Protein AF-A0A131XFZ0-F1 (afdb_monomer)

Nearest PDB structures (foldseek):
  8x2k-assembly1_A  TM=8.127E-01  e=1.216E-01  Homo sapiens
  7f54-assembly1_R  TM=8.152E-01  e=1.719E-01  Homo sapiens
  8u8f-assembly1_R  TM=7.853E-01  e=1.158E-01  Homo sapiens
  7t9n-assembly1_R  TM=7.638E-01  e=1.558E-01  Homo sapiens
  8i2g-assembly1_R  TM=7.386E-01  e=4.188E-01  Homo sapiens

Mean predicted aligned error: 8.93 Å

Structure (mmCIF, N/CA/C/O backbone):
data_AF-A0A131XFZ0-F1
#
_entry.id   AF-A0A131XFZ0-F1
#
loop_
_atom_site.group_PDB
_atom_site.id
_atom_site.type_symbol
_atom_site.label_atom_id
_atom_site.label_alt_id
_atom_site.label_comp_id
_atom_site.label_asym_id
_atom_site.label_entity_id
_atom_site.label_seq_id
_atom_site.pdbx_PDB_ins_code
_atom_site.Cartn_x
_atom_site.Cartn_y
_atom_site.Cartn_z
_atom_site.occupancy
_atom_site.B_iso_or_equiv
_atom_site.auth_seq_id
_atom_site.auth_comp_id
_atom_site.auth_asym_id
_atom_site.auth_atom_id
_atom_site.pdbx_PDB_model_num
ATOM 1 N N . MET A 1 1 ? 14.909 -17.566 -7.340 1.00 63.75 1 MET A N 1
ATOM 2 C CA . MET A 1 1 ? 14.363 -16.988 -6.086 1.00 63.75 1 MET A CA 1
ATOM 3 C C . MET A 1 1 ? 13.014 -16.290 -6.281 1.00 63.75 1 MET A C 1
ATOM 5 O O . MET A 1 1 ? 12.181 -16.410 -5.396 1.00 63.75 1 MET A O 1
ATOM 9 N N . THR A 1 2 ? 12.746 -15.655 -7.428 1.00 77.88 2 THR A N 1
ATOM 10 C CA . THR A 1 2 ? 11.484 -14.941 -7.737 1.00 77.88 2 THR A CA 1
ATOM 11 C C . THR A 1 2 ? 10.214 -15.802 -7.667 1.00 77.88 2 THR A C 1
ATOM 13 O O . THR A 1 2 ? 9.214 -15.366 -7.111 1.00 77.88 2 THR A O 1
ATOM 16 N N . ILE A 1 3 ? 10.245 -17.056 -8.139 1.00 82.19 3 ILE A N 1
ATOM 17 C CA . ILE A 1 3 ? 9.065 -17.951 -8.108 1.00 82.19 3 ILE A CA 1
ATOM 18 C C . ILE A 1 3 ? 8.566 -18.186 -6.673 1.00 82.19 3 ILE A C 1
ATOM 20 O O . ILE A 1 3 ? 7.366 -18.140 -6.418 1.00 82.19 3 ILE A O 1
ATOM 24 N N . PHE A 1 4 ? 9.480 -18.408 -5.726 1.00 88.19 4 PHE A N 1
ATOM 25 C CA . PHE A 1 4 ? 9.121 -18.616 -4.323 1.00 88.19 4 PHE A CA 1
ATOM 26 C C . PHE A 1 4 ? 8.486 -17.359 -3.714 1.00 88.19 4 PHE A C 1
ATOM 28 O O . PHE A 1 4 ? 7.450 -17.464 -3.059 1.00 88.19 4 PHE A O 1
ATOM 35 N N . SER A 1 5 ? 9.046 -16.176 -3.998 1.00 87.75 5 SER A N 1
ATOM 36 C CA . SER A 1 5 ? 8.464 -14.892 -3.586 1.00 87.75 5 SER A CA 1
ATOM 37 C C . SER A 1 5 ? 7.037 -14.726 -4.111 1.00 87.75 5 SER A C 1
ATOM 39 O O . SER A 1 5 ? 6.131 -14.449 -3.328 1.00 87.75 5 SER A O 1
ATOM 41 N N . ILE A 1 6 ? 6.799 -14.985 -5.402 1.00 88.75 6 ILE A N 1
ATOM 42 C CA . ILE A 1 6 ? 5.462 -14.876 -6.009 1.00 88.75 6 ILE A CA 1
ATOM 43 C C . ILE A 1 6 ? 4.462 -15.800 -5.315 1.00 88.75 6 ILE A C 1
ATOM 45 O O . ILE A 1 6 ? 3.351 -15.371 -4.998 1.00 88.75 6 ILE A O 1
ATOM 49 N N . VAL A 1 7 ? 4.838 -17.058 -5.060 1.00 92.69 7 VAL A N 1
ATOM 50 C CA . VAL A 1 7 ? 3.956 -18.028 -4.392 1.00 92.69 7 VAL A CA 1
ATOM 51 C C . VAL A 1 7 ? 3.589 -17.548 -2.987 1.00 92.69 7 VAL A C 1
ATOM 53 O O . VAL A 1 7 ? 2.411 -17.566 -2.628 1.00 92.69 7 VAL A O 1
ATOM 56 N N . LEU A 1 8 ? 4.565 -17.066 -2.213 1.00 92.19 8 LEU A N 1
ATOM 57 C CA . LEU A 1 8 ? 4.327 -16.555 -0.862 1.00 92.19 8 LEU A CA 1
ATOM 58 C C . LEU A 1 8 ? 3.438 -15.307 -0.850 1.00 92.19 8 LEU A C 1
ATOM 60 O O . LEU A 1 8 ? 2.475 -15.255 -0.084 1.00 92.19 8 LEU A O 1
ATOM 64 N N . HIS A 1 9 ? 3.722 -14.323 -1.705 1.00 92.25 9 HIS A N 1
ATOM 65 C CA . HIS A 1 9 ? 2.912 -13.105 -1.801 1.00 92.25 9 HIS A CA 1
ATOM 66 C C . HIS A 1 9 ? 1.492 -13.412 -2.292 1.00 92.25 9 HIS A C 1
ATOM 68 O O . HIS A 1 9 ? 0.525 -12.849 -1.786 1.00 92.25 9 HIS A O 1
ATOM 74 N N . SER A 1 10 ? 1.334 -14.374 -3.202 1.00 93.31 10 SER A N 1
ATOM 75 C CA . SER A 1 10 ? 0.012 -14.820 -3.655 1.00 93.31 10 SER A CA 1
ATOM 76 C C . SER A 1 10 ? -0.779 -15.480 -2.525 1.00 93.31 10 SER A C 1
ATOM 78 O O . SER A 1 10 ? -1.949 -15.157 -2.322 1.00 93.31 10 SER A O 1
ATOM 80 N N . LEU A 1 11 ? -0.143 -16.366 -1.750 1.00 94.69 11 LEU A N 1
ATOM 81 C CA . LEU A 1 11 ? -0.769 -17.000 -0.588 1.00 94.69 11 LEU A CA 1
ATOM 82 C C . LEU A 1 11 ? -1.193 -15.960 0.459 1.00 94.69 11 LEU A C 1
ATOM 84 O O . LEU A 1 11 ? -2.309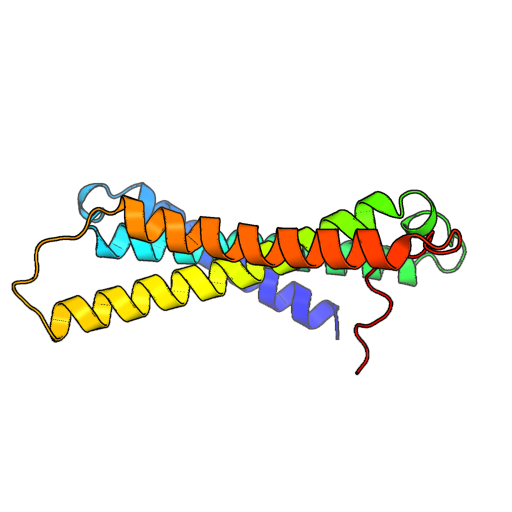 -16.032 0.973 1.00 94.69 11 LEU A O 1
ATOM 88 N N . SER A 1 12 ? -0.334 -14.973 0.727 1.00 95.69 12 SER A N 1
ATOM 89 C CA . SER A 1 12 ? -0.632 -13.841 1.613 1.00 95.69 12 SER A CA 1
ATOM 90 C C . SER A 1 12 ? -1.903 -13.107 1.172 1.00 95.69 12 SER A C 1
ATOM 92 O O . SER A 1 12 ? -2.849 -12.979 1.953 1.00 95.69 12 SER A O 1
ATOM 94 N N . VAL A 1 13 ? -1.990 -12.719 -0.105 1.00 94.50 13 VAL A N 1
ATOM 95 C CA . VAL A 1 13 ? -3.163 -12.024 -0.661 1.00 94.50 13 VAL A CA 1
ATOM 96 C C . VAL A 1 13 ? -4.433 -12.868 -0.53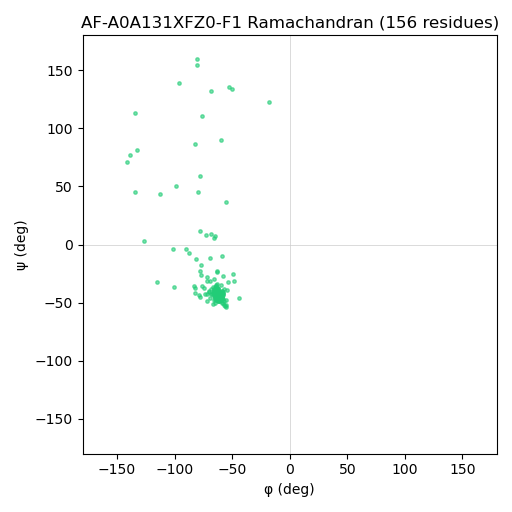4 1.00 94.50 13 VAL A C 1
ATOM 98 O O . VAL A 1 13 ? -5.466 -12.354 -0.101 1.00 94.50 13 VAL A O 1
ATOM 101 N N . VAL A 1 14 ? -4.366 -14.165 -0.853 1.00 95.31 14 VAL A N 1
ATOM 102 C CA . VAL A 1 14 ? -5.521 -15.078 -0.775 1.00 95.31 14 VAL A CA 1
ATOM 103 C C . VAL A 1 14 ? -6.086 -15.166 0.644 1.00 95.31 14 VAL A C 1
ATOM 105 O O . VAL A 1 14 ? -7.301 -15.263 0.805 1.00 95.31 14 VAL A O 1
ATOM 108 N N . VAL A 1 15 ? -5.239 -15.097 1.671 1.00 94.62 15 VAL A N 1
ATOM 109 C CA . VAL A 1 15 ? -5.671 -15.127 3.078 1.00 94.62 15 VAL A CA 1
ATOM 110 C C . VAL A 1 15 ? -6.139 -13.748 3.561 1.00 94.62 15 VAL A C 1
ATOM 112 O O . VAL A 1 15 ? -7.113 -13.648 4.311 1.00 94.62 15 VAL A O 1
ATOM 115 N N . LEU A 1 16 ? -5.491 -12.667 3.122 1.00 93.56 16 LEU A N 1
ATOM 116 C CA . LEU A 1 16 ? -5.792 -11.304 3.576 1.00 93.56 16 LEU A CA 1
ATOM 117 C C . LEU A 1 16 ? -7.093 -10.741 2.994 1.00 93.56 16 LEU A C 1
ATOM 119 O O . LEU A 1 16 ? -7.828 -10.048 3.699 1.00 93.56 16 LEU A O 1
ATOM 123 N N . VAL A 1 17 ? -7.409 -11.039 1.732 1.00 93.62 17 VAL A N 1
ATOM 124 C CA . VAL A 1 17 ? -8.640 -10.564 1.077 1.00 93.62 17 VAL A CA 1
ATOM 125 C C . VAL A 1 17 ? -9.909 -10.954 1.856 1.00 93.62 17 VAL A C 1
ATOM 127 O O . VAL A 1 17 ? -10.674 -10.050 2.205 1.00 93.62 17 VAL A O 1
ATOM 130 N N . PRO A 1 18 ? -10.158 -12.235 2.199 1.00 93.31 18 PRO A N 1
ATOM 131 C CA . PRO A 1 18 ? -11.340 -12.603 2.973 1.00 93.31 18 PRO A CA 1
ATOM 132 C C . PRO A 1 18 ? -11.334 -11.984 4.376 1.00 93.31 18 PRO A C 1
ATOM 134 O O . PRO A 1 18 ? -12.392 -11.573 4.848 1.00 93.31 18 PRO A O 1
ATOM 137 N N . ALA A 1 19 ? -10.171 -11.825 5.019 1.00 92.38 19 ALA A N 1
ATOM 138 C CA . ALA A 1 19 ? -10.079 -11.147 6.315 1.00 92.38 19 ALA A CA 1
ATOM 139 C C . ALA A 1 19 ? -10.556 -9.682 6.231 1.00 92.38 19 ALA A C 1
ATOM 141 O O . ALA A 1 19 ? -11.380 -9.243 7.038 1.00 92.38 19 ALA A O 1
ATOM 142 N N . ILE A 1 20 ? -10.116 -8.940 5.207 1.00 91.62 20 ILE A N 1
ATOM 143 C CA . ILE A 1 20 ? -10.551 -7.555 4.961 1.00 91.62 20 ILE A CA 1
ATOM 144 C C . ILE A 1 20 ? -12.056 -7.494 4.672 1.00 91.62 20 ILE A C 1
ATOM 146 O O . ILE A 1 20 ? -12.739 -6.591 5.168 1.00 91.62 20 ILE A O 1
ATOM 150 N N . VAL A 1 21 ? -12.583 -8.442 3.890 1.00 91.38 21 VAL A N 1
ATOM 151 C CA . VAL A 1 21 ? -14.017 -8.524 3.566 1.00 91.38 21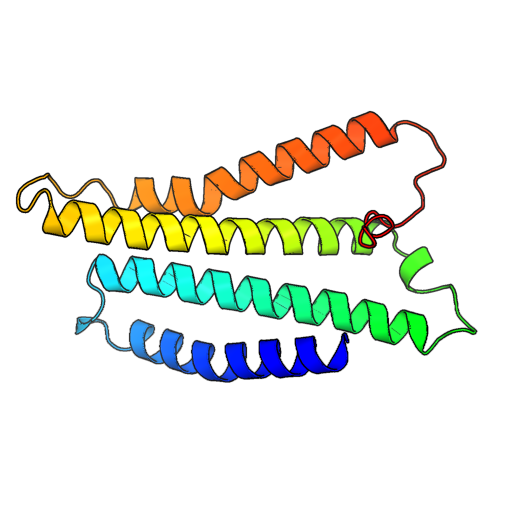 VAL A CA 1
ATOM 152 C C . VAL A 1 21 ? -14.839 -8.743 4.833 1.00 91.38 21 VAL A C 1
ATOM 154 O O . VAL A 1 21 ? -15.770 -7.978 5.086 1.00 91.38 21 VAL A O 1
ATOM 157 N N . ILE A 1 22 ? -14.457 -9.708 5.674 1.00 91.62 22 ILE A N 1
ATOM 158 C CA . ILE A 1 22 ? -15.127 -9.987 6.952 1.00 91.62 22 ILE A CA 1
ATOM 159 C C . ILE A 1 22 ? -15.149 -8.722 7.822 1.00 91.62 22 ILE A C 1
ATOM 161 O O . ILE A 1 22 ? -16.222 -8.255 8.207 1.00 91.62 22 ILE A O 1
ATOM 165 N N . PHE A 1 23 ? -13.999 -8.084 8.057 1.00 88.06 23 PHE A N 1
ATOM 166 C CA . PHE A 1 23 ? -13.939 -6.858 8.868 1.00 88.06 23 PHE A CA 1
ATOM 167 C C . PHE A 1 23 ? -14.705 -5.670 8.261 1.00 88.06 23 PHE A C 1
ATOM 169 O O . PHE A 1 23 ? -15.105 -4.750 8.981 1.00 88.06 23 PHE A O 1
ATOM 176 N N . SER A 1 24 ? -14.928 -5.668 6.946 1.00 84.56 24 SER A N 1
ATOM 177 C CA . SER A 1 24 ? -15.686 -4.616 6.262 1.00 84.56 24 SER A CA 1
ATOM 178 C C . SER A 1 24 ? -17.200 -4.830 6.332 1.00 84.56 24 SER A C 1
ATOM 180 O O . SER A 1 24 ? -17.933 -3.849 6.464 1.00 84.56 24 SER A O 1
ATOM 182 N N . VAL A 1 25 ? -17.667 -6.082 6.280 1.00 88.62 25 VAL A N 1
ATOM 183 C CA . VAL A 1 25 ? -19.098 -6.437 6.318 1.00 88.62 25 VAL A CA 1
ATOM 184 C C . VAL A 1 25 ? -19.681 -6.263 7.720 1.00 88.62 25 VAL A C 1
ATOM 186 O O . VAL A 1 25 ? -20.773 -5.711 7.881 1.00 88.62 25 VAL A O 1
ATOM 189 N N . TYR A 1 26 ? -18.954 -6.679 8.758 1.00 86.06 26 TYR A N 1
ATOM 190 C CA . TYR A 1 26 ? -19.453 -6.593 10.128 1.00 86.06 26 TYR A CA 1
ATOM 191 C C . TYR A 1 26 ? -19.242 -5.195 10.724 1.00 86.06 26 TYR A C 1
ATOM 193 O O . TYR A 1 26 ? -18.274 -4.941 11.441 1.00 86.06 26 TYR A O 1
ATOM 201 N N . LYS A 1 27 ? -20.202 -4.288 10.493 1.00 76.56 27 LYS A N 1
ATOM 202 C CA . LYS A 1 27 ? -20.210 -2.932 11.084 1.00 76.56 27 LYS A CA 1
ATOM 203 C C . LYS A 1 27 ? -20.075 -2.922 12.610 1.00 76.56 27 LYS A C 1
ATOM 205 O O . LYS A 1 27 ? -19.457 -2.014 13.151 1.00 76.56 27 LYS A O 1
ATOM 210 N N . GLN A 1 28 ? -20.603 -3.934 13.302 1.00 75.81 28 GLN A N 1
ATOM 211 C CA . GLN A 1 28 ? -20.485 -4.050 14.763 1.00 75.81 28 GLN A CA 1
ATOM 212 C C . GLN A 1 28 ? -19.033 -4.211 15.243 1.00 75.81 28 GLN A C 1
ATOM 214 O O . GLN A 1 28 ? -18.728 -3.843 16.373 1.00 75.81 28 GLN A O 1
ATOM 219 N N . LEU A 1 29 ? -18.126 -4.706 14.391 1.00 76.19 29 LEU A N 1
ATOM 220 C CA . LEU A 1 29 ? -16.702 -4.840 14.705 1.00 76.19 29 LEU A CA 1
ATOM 221 C C . LEU A 1 29 ? -15.890 -3.587 14.331 1.00 76.19 29 LEU A C 1
ATOM 223 O O . LEU A 1 29 ? -14.702 -3.533 14.634 1.00 76.19 29 LEU A O 1
ATOM 227 N N . GLN A 1 30 ? -16.484 -2.559 13.711 1.00 74.75 30 GLN A N 1
ATOM 228 C CA . GLN A 1 30 ? -15.774 -1.356 13.241 1.00 74.75 30 GLN A CA 1
ATOM 229 C C . GLN A 1 30 ? -15.461 -0.361 14.370 1.00 74.75 30 GLN A C 1
ATOM 231 O O . GLN A 1 30 ? -15.845 0.807 14.346 1.00 74.75 30 GLN A O 1
ATOM 236 N N . VAL A 1 31 ? -14.713 -0.829 15.364 1.00 81.31 31 VAL A N 1
ATOM 237 C CA . VAL A 1 31 ? -14.101 -0.003 16.409 1.00 81.31 31 VAL A CA 1
ATOM 238 C C . VAL A 1 31 ? -12.813 0.635 15.865 1.00 81.31 31 VAL A C 1
ATOM 240 O O . VAL A 1 31 ? -12.205 0.126 14.922 1.00 81.31 31 VAL A O 1
ATOM 243 N N . HIS A 1 32 ? -12.348 1.725 16.486 1.00 79.69 32 HIS A N 1
ATOM 244 C CA . HIS A 1 32 ? -11.107 2.435 16.134 1.00 79.69 32 HIS A CA 1
ATOM 245 C C . HIS A 1 32 ? -9.920 1.485 15.861 1.00 79.69 32 HIS A C 1
ATOM 247 O O . HIS A 1 32 ? -9.261 1.604 14.832 1.00 79.69 32 HIS A O 1
ATOM 253 N N . ARG A 1 33 ? -9.705 0.485 16.729 1.00 81.31 33 ARG A N 1
ATOM 254 C CA . ARG A 1 33 ? -8.664 -0.548 16.575 1.00 81.31 33 ARG A CA 1
ATOM 255 C C . ARG A 1 33 ? -8.788 -1.338 15.267 1.00 81.31 33 ARG A C 1
ATOM 257 O O . ARG A 1 33 ? -7.811 -1.473 14.540 1.00 81.31 33 ARG A O 1
ATOM 264 N N . ILE A 1 34 ? -9.984 -1.845 14.969 1.00 86.62 34 ILE A N 1
ATOM 265 C CA . ILE A 1 34 ? -10.241 -2.669 13.780 1.00 86.62 34 ILE A CA 1
ATOM 266 C C . ILE A 1 34 ? -10.134 -1.824 12.508 1.00 86.62 34 ILE A C 1
ATOM 268 O O . ILE A 1 34 ? -9.667 -2.310 11.482 1.00 86.62 34 ILE A O 1
ATOM 272 N N . SER A 1 35 ? -10.470 -0.531 12.576 1.00 85.69 35 SER A N 1
ATOM 273 C CA . SER A 1 35 ? -10.234 0.382 11.457 1.00 85.69 35 SER A CA 1
ATOM 274 C C . SER A 1 35 ? -8.743 0.576 11.157 1.00 85.69 35 SER A C 1
ATOM 276 O O . SER A 1 35 ? -8.392 0.642 9.980 1.00 85.69 35 SER A O 1
ATOM 278 N N . LEU A 1 36 ? -7.863 0.678 12.163 1.00 87.44 36 LEU A N 1
ATOM 279 C CA . LEU A 1 36 ? -6.411 0.744 11.925 1.00 87.44 36 LEU A CA 1
ATOM 280 C C . LEU A 1 36 ? -5.894 -0.573 11.336 1.00 87.44 36 LEU A C 1
ATOM 282 O O . LEU A 1 36 ? -5.219 -0.549 10.310 1.00 87.44 36 LEU A O 1
ATOM 286 N N . HIS A 1 37 ? -6.289 -1.701 11.930 1.00 90.62 37 HIS A N 1
ATOM 287 C CA . HIS A 1 37 ? -5.900 -3.033 11.466 1.00 90.62 37 HIS A CA 1
ATOM 288 C C . HIS A 1 37 ? -6.315 -3.274 10.006 1.00 90.62 37 HIS A C 1
ATOM 290 O O . HIS A 1 37 ? -5.526 -3.739 9.190 1.00 90.62 37 HIS A O 1
ATOM 296 N N . LYS A 1 38 ? -7.527 -2.847 9.626 1.00 90.00 38 LYS A N 1
ATOM 297 C CA . LYS A 1 38 ? -7.995 -2.919 8.237 1.00 90.00 38 LYS A CA 1
ATOM 298 C C . LYS A 1 38 ? -7.086 -2.144 7.279 1.00 90.00 38 LYS A C 1
ATOM 300 O O . LYS A 1 38 ? -6.774 -2.655 6.210 1.00 90.00 38 LYS A O 1
ATOM 305 N N . ASN A 1 39 ? -6.666 -0.928 7.636 1.00 91.50 39 ASN A N 1
ATOM 306 C CA . ASN A 1 39 ? -5.763 -0.139 6.789 1.00 91.50 39 ASN A CA 1
ATOM 307 C C . ASN A 1 39 ? -4.376 -0.786 6.674 1.00 91.50 39 ASN A C 1
ATOM 309 O O . ASN A 1 39 ? -3.808 -0.781 5.585 1.00 91.50 39 ASN A O 1
ATOM 313 N N . PHE A 1 40 ? -3.869 -1.396 7.750 1.00 92.00 40 PHE A N 1
ATOM 314 C CA . PHE A 1 40 ? -2.642 -2.192 7.705 1.00 92.00 40 PHE A CA 1
ATOM 315 C C . PHE A 1 40 ? -2.769 -3.387 6.744 1.00 92.00 40 PHE A C 1
ATOM 317 O O . PHE A 1 40 ? -1.934 -3.533 5.851 1.00 92.00 40 PHE A O 1
ATOM 324 N N . CYS A 1 41 ? -3.849 -4.173 6.836 1.00 93.88 41 CYS A N 1
ATOM 325 C CA . CYS A 1 41 ? -4.106 -5.278 5.904 1.00 93.88 41 CYS A CA 1
ATOM 326 C C . CYS A 1 41 ? -4.235 -4.797 4.450 1.00 93.88 41 CYS A C 1
ATOM 328 O O . CYS A 1 41 ? -3.694 -5.424 3.544 1.00 93.88 41 CYS A O 1
ATOM 330 N N . VAL A 1 42 ? -4.915 -3.669 4.214 1.00 93.56 42 VAL A N 1
ATOM 331 C CA . VAL A 1 42 ? -5.036 -3.075 2.872 1.00 93.56 42 VAL A CA 1
ATOM 332 C C . VAL A 1 42 ? -3.670 -2.641 2.335 1.00 93.56 42 VAL A C 1
ATOM 334 O O . VAL A 1 42 ? -3.357 -2.929 1.183 1.00 93.56 42 VAL A O 1
ATOM 337 N N . ALA A 1 43 ? -2.834 -1.997 3.153 1.00 94.31 43 ALA A N 1
ATOM 338 C CA . ALA A 1 43 ? -1.480 -1.614 2.755 1.00 94.31 43 ALA A CA 1
ATOM 339 C C . ALA A 1 43 ? -0.608 -2.839 2.426 1.00 94.31 43 ALA A C 1
ATOM 341 O O . ALA A 1 43 ? 0.146 -2.799 1.456 1.00 94.31 43 ALA A O 1
ATOM 342 N N . MET A 1 44 ? -0.755 -3.933 3.180 1.00 93.75 44 MET A N 1
ATOM 343 C CA . MET A 1 44 ? -0.063 -5.197 2.916 1.00 93.75 44 MET A CA 1
ATOM 344 C C . MET A 1 44 ? -0.505 -5.829 1.589 1.00 93.75 44 MET A C 1
ATOM 346 O O . MET A 1 44 ? 0.346 -6.190 0.785 1.00 93.75 44 MET A O 1
ATOM 350 N N . VAL A 1 45 ? -1.811 -5.863 1.294 1.00 95.31 45 VAL A N 1
ATOM 351 C CA . VAL A 1 45 ? -2.322 -6.346 -0.005 1.00 95.31 45 VAL A CA 1
ATOM 352 C C . VAL A 1 45 ? -1.806 -5.490 -1.166 1.00 95.31 45 VAL A C 1
ATOM 354 O O . VAL A 1 45 ? -1.385 -6.031 -2.184 1.00 95.31 45 VAL A O 1
ATOM 357 N N . LEU A 1 46 ? -1.798 -4.160 -1.028 1.00 93.81 46 LEU A N 1
ATOM 358 C CA . LEU A 1 46 ? -1.264 -3.265 -2.064 1.00 93.81 46 LEU A CA 1
ATOM 359 C C . LEU A 1 46 ? 0.237 -3.484 -2.298 1.00 93.81 46 LEU A C 1
ATOM 361 O O . LEU A 1 46 ? 0.694 -3.453 -3.445 1.00 93.81 46 LEU A O 1
ATOM 365 N N . TYR A 1 47 ? 0.995 -3.722 -1.226 1.00 93.94 47 TYR A N 1
ATOM 366 C CA . TYR A 1 47 ? 2.409 -4.064 -1.317 1.00 93.94 47 TYR A CA 1
ATOM 367 C C . TYR A 1 47 ? 2.619 -5.409 -2.021 1.00 93.94 47 TYR A C 1
ATOM 369 O O . TYR A 1 47 ? 3.370 -5.456 -2.995 1.00 93.94 47 TYR A O 1
ATOM 377 N N . ASP A 1 48 ? 1.912 -6.461 -1.599 1.00 93.12 48 ASP A N 1
ATOM 378 C CA . ASP A 1 48 ? 2.014 -7.800 -2.188 1.00 93.12 48 ASP A CA 1
ATOM 379 C C . ASP A 1 48 ? 1.674 -7.780 -3.688 1.00 93.12 48 ASP A C 1
ATOM 381 O O . ASP A 1 48 ? 2.430 -8.314 -4.499 1.00 93.12 48 ASP A O 1
ATOM 385 N N . ILE A 1 49 ? 0.598 -7.088 -4.087 1.00 92.81 49 ILE A N 1
ATOM 386 C CA . ILE A 1 49 ? 0.232 -6.909 -5.504 1.00 92.81 49 ILE A CA 1
ATOM 387 C C . ILE A 1 49 ? 1.353 -6.204 -6.278 1.00 92.81 49 ILE A C 1
ATOM 389 O O . ILE A 1 49 ? 1.673 -6.593 -7.400 1.00 92.81 49 ILE A O 1
ATOM 393 N N . SER A 1 50 ? 1.971 -5.179 -5.692 1.00 91.12 50 SER A N 1
ATOM 394 C CA . SER A 1 50 ? 3.039 -4.424 -6.357 1.00 91.12 50 SER A CA 1
ATOM 395 C C . SER A 1 50 ? 4.309 -5.251 -6.542 1.00 91.12 50 SER A C 1
ATOM 397 O O . SER A 1 50 ? 4.926 -5.178 -7.603 1.00 91.12 50 SER A O 1
ATOM 399 N N . VAL A 1 51 ? 4.664 -6.085 -5.560 1.00 89.56 51 VAL A N 1
ATOM 400 C CA . VAL A 1 51 ? 5.781 -7.034 -5.683 1.00 89.56 51 VAL A CA 1
ATOM 401 C C . VAL A 1 51 ? 5.490 -8.073 -6.762 1.00 89.56 51 VAL A C 1
ATOM 403 O O . VAL A 1 51 ? 6.332 -8.284 -7.629 1.00 89.56 51 VAL A O 1
ATOM 406 N N . ILE A 1 52 ? 4.282 -8.647 -6.785 1.00 90.06 52 ILE A N 1
ATOM 407 C CA . ILE A 1 52 ? 3.873 -9.601 -7.828 1.00 90.06 52 ILE A CA 1
ATOM 408 C C . ILE A 1 52 ? 3.980 -8.965 -9.222 1.00 90.06 52 ILE A C 1
ATOM 410 O O . ILE A 1 52 ? 4.476 -9.600 -10.152 1.00 90.06 52 ILE A O 1
ATOM 414 N N . LEU A 1 53 ? 3.557 -7.705 -9.377 1.00 87.81 53 LEU A N 1
ATOM 415 C CA . LEU A 1 53 ? 3.687 -6.978 -10.641 1.00 87.81 53 LEU A CA 1
ATOM 416 C C . LEU A 1 53 ? 5.155 -6.807 -11.049 1.00 87.81 53 LEU A C 1
ATOM 418 O O . LEU A 1 53 ? 5.492 -7.108 -12.193 1.00 87.81 53 LEU A O 1
ATOM 422 N N . VAL A 1 54 ? 6.029 -6.376 -10.136 1.00 85.31 54 VAL A N 1
ATOM 423 C CA . VAL A 1 54 ? 7.468 -6.221 -10.414 1.00 85.31 54 VA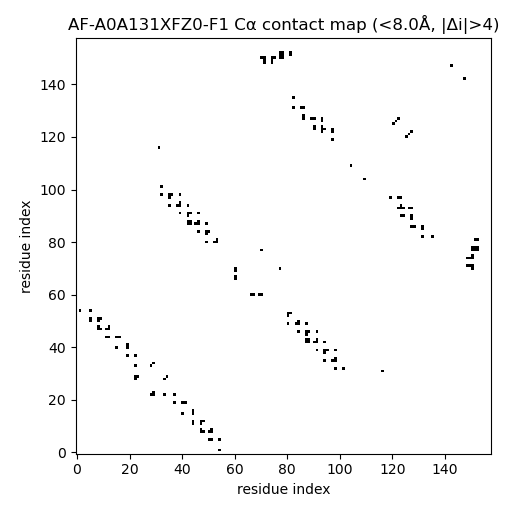L A CA 1
ATOM 424 C C . VAL A 1 54 ? 8.108 -7.557 -10.800 1.00 85.31 54 VAL A C 1
ATOM 426 O O . VAL A 1 54 ? 8.757 -7.637 -11.844 1.00 85.31 54 VAL A O 1
ATOM 429 N N . ASP A 1 55 ? 7.862 -8.615 -10.029 1.00 84.94 55 ASP A N 1
ATOM 430 C CA . ASP A 1 55 ? 8.416 -9.945 -10.297 1.00 84.94 55 ASP A CA 1
ATOM 431 C C . ASP A 1 55 ? 7.908 -10.512 -11.635 1.00 84.94 55 ASP A C 1
ATOM 433 O O . ASP A 1 55 ? 8.666 -11.136 -12.379 1.00 84.94 55 ASP A O 1
ATOM 437 N N . SER A 1 56 ? 6.641 -10.260 -11.989 1.00 83.00 56 SER A N 1
ATOM 438 C CA . SER A 1 56 ? 6.074 -10.694 -13.273 1.00 83.00 56 SER A CA 1
ATOM 439 C C . SER A 1 56 ? 6.736 -10.008 -14.472 1.00 83.00 56 SER A C 1
ATOM 441 O O . SER A 1 56 ? 6.998 -10.658 -15.485 1.00 83.00 56 SER A O 1
ATOM 443 N N . VAL A 1 57 ? 7.057 -8.715 -14.351 1.00 80.56 57 VAL A N 1
ATOM 444 C CA . VAL A 1 57 ? 7.774 -7.963 -15.389 1.00 80.56 57 VAL A CA 1
ATOM 445 C C . VAL A 1 57 ? 9.186 -8.518 -15.555 1.00 80.56 57 VAL A C 1
ATOM 447 O O . VAL A 1 57 ? 9.624 -8.723 -16.683 1.00 80.56 57 VAL A O 1
ATOM 450 N N . PHE A 1 58 ? 9.860 -8.832 -14.449 1.00 77.50 58 PHE A N 1
ATOM 451 C CA . PHE A 1 58 ? 11.216 -9.378 -14.462 1.00 77.50 58 PHE A CA 1
ATOM 452 C C . PHE A 1 58 ? 11.292 -10.778 -15.094 1.00 77.50 58 PHE A C 1
ATOM 454 O O . PHE A 1 58 ? 12.177 -11.056 -15.900 1.00 77.50 58 PHE A O 1
ATOM 461 N N . ILE A 1 59 ? 10.328 -11.658 -14.800 1.00 78.31 59 ILE A N 1
ATOM 462 C CA . ILE A 1 59 ? 10.250 -12.990 -15.428 1.00 78.31 59 ILE A CA 1
ATOM 463 C C . ILE A 1 59 ? 10.028 -12.878 -16.940 1.00 78.31 59 ILE A C 1
ATOM 465 O O . ILE A 1 59 ? 10.634 -13.622 -17.711 1.00 78.31 59 ILE A O 1
ATOM 469 N N . LEU A 1 60 ? 9.167 -11.954 -17.375 1.00 74.25 60 LEU A N 1
ATOM 470 C CA . LEU A 1 60 ? 8.914 -11.733 -18.799 1.00 74.25 60 LEU A CA 1
ATOM 471 C C . LEU A 1 60 ? 10.137 -11.188 -19.542 1.00 74.25 60 LEU A C 1
ATOM 473 O O . LEU A 1 60 ? 10.260 -11.454 -20.738 1.00 74.25 60 LEU A O 1
ATOM 477 N N . ASP A 1 61 ? 11.000 -10.434 -18.864 1.00 71.12 61 ASP A N 1
ATOM 478 C CA . ASP A 1 61 ? 12.251 -9.927 -19.428 1.00 71.12 61 ASP A CA 1
ATOM 479 C C . ASP A 1 61 ? 13.270 -11.065 -19.600 1.00 71.12 61 ASP A C 1
ATOM 481 O O . ASP A 1 61 ? 13.753 -11.296 -20.705 1.00 71.12 61 ASP A O 1
ATOM 485 N N . HIS A 1 62 ? 13.470 -11.884 -18.561 1.00 70.06 62 HIS A N 1
ATOM 486 C CA . HIS A 1 62 ? 14.379 -13.037 -18.602 1.00 70.06 62 HIS A CA 1
ATOM 487 C C . HIS A 1 62 ? 14.004 -14.119 -19.621 1.00 70.06 62 HIS A C 1
ATOM 489 O O . HIS A 1 62 ? 14.885 -14.738 -20.207 1.00 70.06 62 HIS A O 1
ATOM 495 N N . VAL A 1 63 ? 12.712 -14.397 -19.817 1.00 69.56 63 VAL A N 1
ATOM 496 C CA . VAL A 1 63 ? 12.270 -15.436 -20.769 1.00 69.56 63 VAL A CA 1
ATOM 497 C C . VAL A 1 63 ? 12.341 -14.945 -22.222 1.00 69.56 63 VAL A C 1
ATOM 499 O O . VAL A 1 63 ? 12.445 -15.758 -23.137 1.00 69.56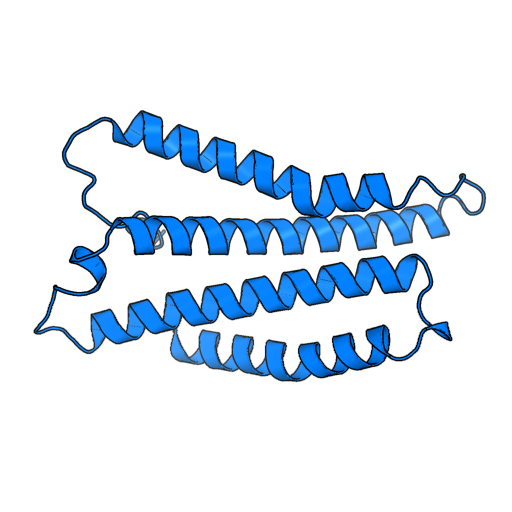 63 VAL A O 1
ATOM 502 N N . ASN A 1 64 ? 12.308 -13.630 -22.459 1.00 64.31 64 ASN A N 1
ATOM 503 C CA . ASN A 1 64 ? 12.388 -13.040 -23.798 1.00 64.31 64 ASN A CA 1
ATOM 504 C C . ASN A 1 64 ? 13.812 -12.558 -24.135 1.00 64.31 64 ASN A C 1
ATOM 506 O O . ASN A 1 64 ? 13.963 -11.437 -24.621 1.00 64.31 64 ASN A O 1
ATOM 510 N N . GLU A 1 65 ? 14.842 -13.394 -23.950 1.00 55.19 65 GLU A N 1
ATOM 511 C CA . GLU A 1 65 ? 16.242 -13.069 -24.312 1.00 55.19 65 GLU A CA 1
ATOM 512 C C . GLU A 1 65 ? 16.400 -12.517 -25.753 1.00 55.19 65 GLU A C 1
ATOM 514 O O . GLU A 1 65 ? 17.297 -11.720 -26.017 1.00 55.19 65 GLU A O 1
ATOM 519 N N . GLU A 1 66 ? 15.489 -12.839 -26.684 1.00 52.66 66 GLU A N 1
ATOM 520 C CA . GLU A 1 66 ? 15.479 -12.300 -28.059 1.00 52.66 66 GLU A CA 1
ATOM 521 C C . GLU A 1 66 ? 14.849 -10.901 -28.223 1.00 52.66 66 GLU A C 1
ATOM 523 O O . GLU A 1 66 ? 14.995 -10.266 -29.270 1.00 52.66 66 GLU A O 1
ATOM 528 N N . LYS A 1 67 ? 14.139 -10.377 -27.222 1.00 46.06 67 LYS A N 1
ATOM 529 C CA . LYS A 1 67 ? 13.506 -9.053 -27.276 1.00 46.06 67 LYS A CA 1
ATOM 530 C C . LYS A 1 67 ? 13.812 -8.270 -26.004 1.00 46.06 67 LYS A C 1
ATOM 532 O O . LYS A 1 67 ? 12.930 -8.073 -25.170 1.00 46.06 67 LYS A O 1
ATOM 537 N N . ASN A 1 68 ? 15.010 -7.675 -25.988 1.00 47.97 68 ASN A N 1
ATOM 538 C CA . ASN A 1 68 ? 15.434 -6.479 -25.227 1.00 47.97 68 ASN A CA 1
ATOM 539 C C . ASN A 1 68 ? 14.537 -5.237 -25.495 1.00 47.97 68 ASN A C 1
ATOM 541 O O . ASN A 1 68 ? 14.994 -4.104 -25.634 1.00 47.97 68 ASN A O 1
ATOM 545 N N . ILE A 1 69 ? 13.236 -5.444 -25.677 1.00 51.06 69 ILE A N 1
ATOM 546 C CA . ILE A 1 69 ? 12.302 -4.484 -26.242 1.00 51.06 69 ILE A CA 1
ATOM 547 C C . ILE A 1 69 ? 11.265 -4.078 -25.193 1.00 51.06 69 ILE A C 1
ATOM 549 O O . ILE A 1 69 ? 10.881 -2.925 -25.204 1.00 51.06 69 ILE A O 1
ATOM 553 N N . ARG A 1 70 ? 10.831 -4.911 -24.232 1.00 49.25 70 ARG A N 1
ATOM 554 C CA . ARG A 1 70 ? 9.693 -4.509 -23.364 1.00 49.25 70 ARG A CA 1
ATOM 555 C C . ARG A 1 70 ? 10.067 -3.596 -22.191 1.00 49.25 70 ARG A C 1
ATOM 557 O O . ARG A 1 70 ? 9.341 -2.631 -21.954 1.00 49.25 70 ARG A O 1
ATOM 564 N N . VAL A 1 71 ? 11.181 -3.836 -21.495 1.00 51.88 71 VAL A N 1
ATOM 565 C CA . VAL A 1 71 ? 11.640 -2.944 -20.406 1.00 51.88 71 VAL A CA 1
ATOM 566 C C . VAL A 1 71 ? 12.271 -1.666 -20.973 1.00 51.88 71 VAL A C 1
ATOM 568 O O . VAL A 1 71 ? 12.011 -0.575 -20.466 1.00 51.88 71 VAL A O 1
ATOM 571 N N . ASN A 1 72 ? 12.977 -1.775 -22.103 1.00 49.28 72 ASN A N 1
ATOM 572 C CA . ASN A 1 72 ? 13.567 -0.632 -22.805 1.00 49.28 72 ASN A CA 1
ATOM 573 C C . ASN A 1 72 ? 12.541 0.197 -23.616 1.00 49.28 72 ASN A C 1
ATOM 575 O O . ASN A 1 72 ? 12.795 1.352 -23.940 1.00 49.28 72 ASN A O 1
ATOM 579 N N . GLN A 1 73 ? 11.350 -0.345 -23.923 1.00 53.72 73 GLN A N 1
ATOM 580 C CA . GLN A 1 73 ? 10.277 0.417 -24.587 1.00 53.72 73 GLN A CA 1
ATOM 581 C C . GLN A 1 73 ? 9.622 1.453 -23.674 1.00 53.72 73 GLN A C 1
ATOM 583 O O . GLN A 1 73 ? 9.102 2.446 -24.175 1.00 53.72 73 GLN A O 1
ATOM 588 N N . ASN A 1 74 ? 9.603 1.229 -22.355 1.00 64.44 74 ASN A N 1
ATOM 589 C CA . ASN A 1 74 ? 8.963 2.137 -21.402 1.00 64.44 74 ASN A CA 1
ATOM 590 C C . ASN A 1 74 ? 9.789 2.257 -20.109 1.00 64.44 74 ASN A C 1
ATOM 592 O O . ASN A 1 74 ? 9.336 1.813 -19.049 1.00 64.44 74 ASN A O 1
ATOM 596 N N . PRO A 1 75 ? 10.960 2.917 -20.142 1.00 69.00 75 PRO A N 1
ATOM 597 C CA . PRO A 1 75 ? 11.774 3.142 -18.942 1.00 69.00 75 PRO A CA 1
ATOM 598 C C . PRO A 1 75 ? 11.008 3.904 -17.850 1.00 69.00 75 PRO A C 1
ATOM 600 O O . PRO A 1 75 ? 11.222 3.704 -16.653 1.00 69.00 75 PRO A O 1
ATOM 603 N N . ASN A 1 76 ? 10.023 4.711 -18.252 1.00 71.50 76 ASN A N 1
ATOM 604 C CA . ASN A 1 76 ? 9.097 5.391 -17.351 1.00 71.50 76 ASN A CA 1
ATOM 605 C C . ASN A 1 76 ? 8.250 4.407 -16.526 1.00 71.50 76 ASN A C 1
ATOM 607 O O . ASN A 1 76 ? 8.025 4.638 -15.340 1.00 71.50 76 ASN A O 1
ATOM 611 N N . LEU A 1 77 ? 7.814 3.293 -17.122 1.00 76.81 77 LEU A N 1
ATOM 612 C CA . LEU A 1 77 ? 6.979 2.294 -16.453 1.00 76.81 77 LEU A CA 1
ATOM 613 C C . LEU A 1 77 ? 7.775 1.538 -15.382 1.00 76.81 77 LEU A C 1
ATOM 615 O O . LEU A 1 77 ? 7.274 1.367 -14.272 1.00 76.81 77 LEU A O 1
ATOM 619 N N . CYS A 1 78 ? 9.035 1.184 -15.659 1.00 79.12 78 CYS A N 1
ATOM 620 C CA . CYS A 1 78 ? 9.934 0.640 -14.637 1.00 79.12 78 CYS A CA 1
ATOM 621 C C . CYS A 1 78 ? 10.111 1.621 -13.462 1.00 79.12 78 CYS A C 1
ATOM 623 O O . CYS A 1 78 ? 9.944 1.239 -12.299 1.00 79.12 78 CYS A O 1
ATOM 625 N N . LYS A 1 79 ? 10.429 2.893 -13.753 1.00 78.38 79 LYS A N 1
ATOM 626 C CA . LYS A 1 79 ? 10.656 3.922 -12.721 1.00 78.38 79 LYS A CA 1
ATOM 627 C C . LYS A 1 79 ? 9.424 4.092 -11.826 1.00 78.38 79 LYS A C 1
ATOM 629 O O . LYS A 1 79 ? 9.565 4.184 -10.601 1.00 78.38 79 LYS A O 1
ATOM 634 N N . VAL A 1 80 ? 8.225 4.075 -12.415 1.00 83.25 80 VAL A N 1
ATOM 635 C CA . VAL A 1 80 ? 6.953 4.149 -11.683 1.00 83.25 80 VAL A CA 1
ATOM 636 C C . VAL A 1 80 ? 6.726 2.904 -10.829 1.00 83.25 80 VAL A C 1
ATOM 638 O O . VAL A 1 80 ? 6.501 3.056 -9.632 1.00 83.25 80 VAL A O 1
ATOM 641 N N . LEU A 1 81 ? 6.838 1.692 -11.385 1.00 85.19 81 LEU A N 1
ATOM 642 C CA . LEU A 1 81 ? 6.633 0.440 -10.640 1.00 85.19 81 LEU A CA 1
ATOM 643 C C . LEU A 1 81 ? 7.576 0.308 -9.439 1.00 85.19 81 LEU A C 1
ATOM 645 O O . LEU A 1 81 ? 7.142 -0.040 -8.337 1.00 85.19 81 LEU A O 1
ATOM 649 N N . TYR A 1 82 ? 8.854 0.639 -9.627 1.00 83.44 82 TYR A N 1
ATOM 650 C CA . TYR A 1 82 ? 9.847 0.624 -8.555 1.00 83.44 82 TYR A CA 1
ATOM 651 C C . TYR A 1 82 ? 9.493 1.621 -7.444 1.00 83.44 82 TYR A C 1
ATOM 653 O O . TYR A 1 82 ? 9.477 1.282 -6.257 1.00 83.44 82 TYR A O 1
ATOM 661 N N . THR A 1 83 ? 9.174 2.859 -7.827 1.00 85.88 83 THR A N 1
ATOM 662 C CA . THR A 1 83 ? 8.816 3.923 -6.879 1.00 85.88 83 THR A CA 1
ATOM 663 C C . THR A 1 83 ? 7.530 3.585 -6.124 1.00 85.88 83 THR A C 1
ATOM 665 O O . THR A 1 83 ? 7.459 3.769 -4.907 1.00 85.88 83 THR A O 1
ATOM 668 N N . LEU A 1 84 ? 6.544 3.024 -6.823 1.00 88.75 84 LEU A N 1
ATOM 669 C CA . LEU A 1 84 ? 5.260 2.607 -6.272 1.00 88.75 84 LEU A CA 1
ATOM 670 C C . LEU A 1 84 ? 5.411 1.449 -5.274 1.00 88.75 84 LEU A C 1
ATOM 672 O O . LEU A 1 84 ? 4.866 1.504 -4.174 1.00 88.75 84 LEU A O 1
ATOM 676 N N . SER A 1 85 ? 6.219 0.442 -5.606 1.00 89.31 85 SER A N 1
ATOM 677 C CA . SER A 1 85 ? 6.486 -0.691 -4.709 1.00 89.31 85 SER A CA 1
ATOM 678 C C . SER A 1 85 ? 7.170 -0.242 -3.415 1.00 89.31 85 SER A C 1
ATOM 680 O O . SER A 1 85 ? 6.816 -0.694 -2.324 1.00 89.31 85 SER A O 1
ATOM 682 N N . ARG A 1 86 ? 8.111 0.711 -3.511 1.00 89.25 86 ARG A N 1
ATOM 683 C CA . ARG A 1 86 ? 8.738 1.336 -2.333 1.00 89.25 86 ARG A CA 1
ATOM 684 C C . ARG A 1 86 ? 7.720 2.108 -1.502 1.00 89.25 86 ARG A C 1
ATOM 686 O O . ARG A 1 86 ? 7.728 1.974 -0.284 1.00 89.25 86 ARG A O 1
ATOM 693 N N . TYR A 1 87 ? 6.830 2.863 -2.140 1.00 90.94 87 TYR A N 1
ATOM 694 C CA . TYR A 1 87 ? 5.757 3.573 -1.446 1.00 90.94 87 TYR A CA 1
ATOM 695 C C . TYR A 1 87 ? 4.869 2.634 -0.636 1.00 90.94 87 TYR A C 1
ATOM 697 O O . TYR A 1 87 ? 4.728 2.832 0.571 1.00 90.94 87 TYR A O 1
ATOM 705 N N . PHE A 1 88 ? 4.348 1.573 -1.252 1.00 92.75 88 PHE A N 1
ATOM 706 C CA . PHE A 1 88 ? 3.474 0.644 -0.541 1.00 92.75 88 PHE A CA 1
ATOM 707 C C . PHE A 1 88 ? 4.184 -0.095 0.594 1.00 92.75 88 PHE A C 1
ATOM 709 O O . PHE A 1 88 ? 3.591 -0.265 1.660 1.00 92.75 88 PHE A O 1
ATOM 716 N N . ARG A 1 89 ? 5.471 -0.431 0.431 1.00 92.06 89 ARG A N 1
ATOM 717 C CA . ARG A 1 89 ? 6.281 -0.990 1.524 1.00 92.06 89 ARG A CA 1
ATOM 718 C C . ARG A 1 89 ? 6.368 -0.031 2.716 1.00 92.06 89 ARG A C 1
ATOM 720 O O . ARG A 1 89 ? 6.159 -0.440 3.855 1.00 92.06 89 ARG A O 1
ATOM 727 N N . LEU A 1 90 ? 6.658 1.250 2.469 1.00 93.06 90 LEU A N 1
ATOM 728 C CA . LEU A 1 90 ? 6.706 2.250 3.540 1.00 93.06 90 LEU A CA 1
ATOM 729 C C . LEU A 1 90 ? 5.329 2.471 4.175 1.00 93.06 90 LEU A C 1
ATOM 731 O O . LEU A 1 90 ? 5.253 2.613 5.393 1.00 93.06 90 LEU A O 1
ATOM 735 N N . CYS A 1 91 ? 4.252 2.467 3.386 1.00 93.44 91 CYS A N 1
ATOM 736 C CA . CYS A 1 91 ? 2.892 2.515 3.916 1.00 93.44 91 CYS A CA 1
ATOM 737 C C . CYS A 1 91 ? 2.614 1.347 4.856 1.00 93.44 91 CYS A C 1
ATOM 739 O O . CYS A 1 91 ? 2.132 1.577 5.961 1.00 93.44 91 CYS A O 1
ATOM 741 N N . GLN A 1 92 ? 2.961 0.118 4.471 1.00 94.06 92 GLN A N 1
ATOM 742 C CA . GLN A 1 92 ? 2.802 -1.050 5.336 1.00 94.06 92 GLN A CA 1
ATOM 743 C C . GLN A 1 92 ? 3.524 -0.859 6.679 1.00 94.06 92 GLN A C 1
ATOM 745 O O . GLN A 1 92 ? 2.920 -1.072 7.731 1.00 94.06 92 GLN A O 1
ATOM 750 N N . TYR A 1 93 ? 4.782 -0.407 6.668 1.00 93.12 93 TYR A N 1
ATOM 751 C CA . TYR A 1 93 ? 5.530 -0.154 7.905 1.00 93.12 93 TYR A CA 1
ATOM 752 C C . TYR A 1 93 ? 4.946 0.991 8.737 1.00 93.12 93 TYR A C 1
ATOM 754 O O . TYR A 1 93 ? 4.865 0.877 9.960 1.00 93.12 93 TYR A O 1
ATOM 762 N N . ALA A 1 94 ? 4.497 2.072 8.099 1.00 93.56 94 ALA A N 1
ATOM 763 C CA . ALA A 1 94 ? 3.858 3.186 8.792 1.00 93.56 94 ALA A CA 1
ATOM 764 C C . ALA A 1 94 ? 2.547 2.749 9.466 1.00 93.56 94 ALA A C 1
ATOM 766 O O . ALA A 1 94 ? 2.322 3.070 10.632 1.00 93.56 94 ALA A O 1
ATOM 767 N N . TRP A 1 95 ? 1.717 1.961 8.777 1.00 93.81 95 TRP A N 1
ATOM 768 C CA . TRP A 1 95 ? 0.479 1.414 9.336 1.00 93.81 95 TRP A CA 1
ATOM 769 C C . TRP A 1 95 ? 0.733 0.418 10.473 1.00 93.81 95 TRP A C 1
ATOM 771 O O . TRP A 1 95 ? 0.053 0.497 11.497 1.00 93.81 95 TRP A O 1
ATOM 781 N N . MET A 1 96 ? 1.753 -0.437 10.347 1.00 93.38 96 MET A N 1
ATOM 782 C CA . MET A 1 96 ? 2.196 -1.331 11.424 1.00 93.38 96 MET A CA 1
ATOM 783 C C . MET A 1 96 ? 2.630 -0.540 12.666 1.00 93.38 96 MET A C 1
ATOM 785 O O . MET A 1 96 ? 2.245 -0.865 13.791 1.00 93.38 96 MET A O 1
ATOM 789 N N . PHE A 1 97 ? 3.394 0.539 12.470 1.00 92.19 97 PHE A N 1
ATOM 790 C CA . PHE A 1 97 ? 3.809 1.422 13.556 1.00 92.19 97 PHE A CA 1
ATOM 791 C C . PHE A 1 97 ? 2.614 2.128 14.207 1.00 92.19 97 PHE A C 1
ATOM 793 O O . PHE A 1 97 ? 2.521 2.168 15.433 1.00 92.19 97 PHE A O 1
ATOM 800 N N . CYS A 1 98 ? 1.673 2.650 13.412 1.00 89.81 98 CYS A N 1
ATOM 801 C CA . CYS A 1 98 ? 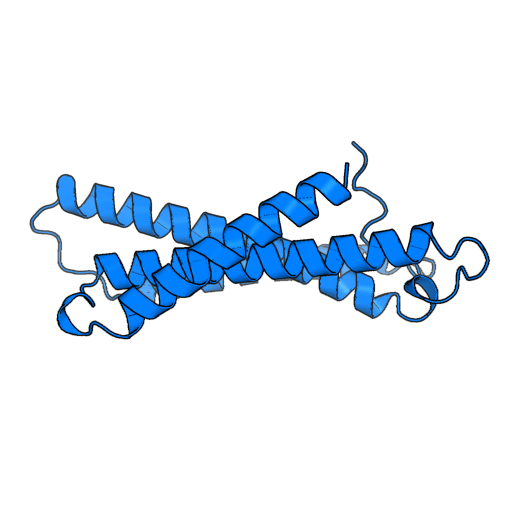0.458 3.281 13.925 1.00 89.81 98 CYS A CA 1
ATOM 802 C C . CYS A 1 98 ? -0.376 2.319 14.781 1.00 89.81 98 CYS A C 1
ATOM 804 O O . CYS A 1 98 ? -0.852 2.718 15.845 1.00 89.81 98 CYS A O 1
ATOM 806 N N . GLU A 1 99 ? -0.532 1.066 14.352 1.00 90.62 99 GLU A N 1
ATOM 807 C CA . GLU A 1 99 ? -1.238 0.037 15.120 1.00 90.62 99 GLU A CA 1
ATOM 808 C C . GLU A 1 99 ? -0.522 -0.279 16.444 1.00 90.62 99 GLU A C 1
ATOM 810 O O . GLU A 1 99 ? -1.157 -0.284 17.504 1.00 90.62 99 GLU A O 1
ATOM 815 N N . GLY A 1 100 ? 0.802 -0.465 16.409 1.00 90.19 100 GLY A N 1
ATOM 816 C CA . GLY A 1 100 ? 1.611 -0.717 17.605 1.00 90.19 100 GLY A CA 1
ATOM 817 C C . GLY A 1 100 ? 1.585 0.448 18.599 1.00 90.19 100 GLY A C 1
ATOM 818 O O . GLY A 1 100 ? 1.357 0.250 19.794 1.00 90.19 100 GLY A O 1
ATOM 819 N N . PHE A 1 101 ? 1.734 1.680 18.107 1.00 89.06 101 PHE A N 1
ATOM 820 C CA . PHE A 1 101 ? 1.655 2.891 18.923 1.00 89.06 101 PHE A CA 1
ATOM 821 C C . PHE A 1 101 ? 0.262 3.076 19.536 1.00 89.06 101 PHE A C 1
ATOM 823 O O . PHE A 1 101 ? 0.141 3.424 20.712 1.00 89.06 101 PHE A O 1
ATOM 830 N N . TYR A 1 102 ? -0.797 2.801 18.769 1.00 86.12 102 TYR A N 1
ATOM 831 C CA . TYR A 1 102 ? -2.169 2.839 19.271 1.00 86.12 102 TYR A CA 1
ATOM 832 C C . TYR A 1 102 ? -2.386 1.827 20.404 1.00 86.12 102 TYR A C 1
ATOM 834 O O . TYR A 1 102 ? -2.953 2.176 21.442 1.00 86.12 102 TYR A O 1
ATOM 842 N N . LEU A 1 103 ? -1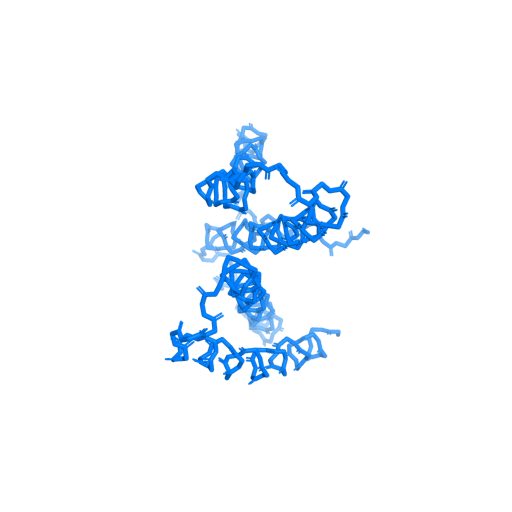.896 0.595 20.235 1.00 87.06 103 LEU A N 1
ATOM 843 C CA . LEU A 1 103 ? -1.986 -0.450 21.254 1.00 87.06 103 LEU A CA 1
ATOM 844 C C . LEU A 1 103 ? -1.221 -0.056 22.523 1.00 87.06 103 LEU A C 1
ATOM 846 O O . LEU A 1 103 ? -1.765 -0.186 23.619 1.00 87.06 103 LEU A O 1
ATOM 850 N N . HIS A 1 104 ? -0.010 0.486 22.379 1.00 87.81 104 HIS A N 1
ATOM 851 C CA . HIS A 1 104 ? 0.787 0.961 23.508 1.00 87.81 104 HIS A CA 1
ATOM 852 C C . HIS A 1 104 ? 0.096 2.106 24.258 1.00 87.81 104 HIS A C 1
ATOM 854 O O . HIS A 1 104 ? -0.022 2.052 25.481 1.00 87.81 104 HIS A O 1
ATOM 860 N N . LYS A 1 105 ? -0.434 3.108 23.540 1.00 83.69 105 LYS A N 1
ATOM 861 C CA . LYS A 1 105 ? -1.165 4.228 24.151 1.00 83.69 105 LYS A CA 1
ATOM 862 C C . LYS A 1 105 ? -2.407 3.749 24.905 1.00 83.69 105 LYS A C 1
ATOM 864 O O . LYS A 1 105 ? -2.667 4.254 25.991 1.00 83.69 105 LYS A O 1
ATOM 869 N N . LEU A 1 106 ? -3.150 2.782 24.358 1.00 83.06 106 LEU A N 1
ATOM 870 C CA . LEU A 1 106 ? -4.344 2.243 25.014 1.00 83.06 106 LEU A CA 1
ATOM 871 C C . LEU A 1 106 ? -4.014 1.611 26.374 1.00 83.06 106 LEU A C 1
ATOM 873 O O . LEU A 1 106 ? -4.766 1.794 27.325 1.00 83.06 106 LEU A O 1
ATOM 877 N N . ILE A 1 107 ? -2.900 0.880 26.460 1.00 86.19 107 ILE A N 1
ATOM 878 C CA . ILE A 1 107 ? -2.479 0.207 27.696 1.00 86.19 107 ILE A CA 1
ATOM 879 C C . ILE A 1 107 ? -1.852 1.208 28.676 1.00 86.19 107 ILE A C 1
ATOM 881 O O . ILE A 1 107 ? -2.178 1.196 29.858 1.00 86.19 107 ILE A O 1
ATOM 885 N N . ALA A 1 108 ? -0.967 2.085 28.195 1.00 82.56 108 ALA A N 1
ATOM 886 C CA . ALA A 1 108 ? -0.217 3.016 29.039 1.00 82.56 108 ALA A CA 1
ATOM 887 C C . ALA A 1 108 ? -1.045 4.225 29.507 1.00 82.56 108 ALA A C 1
ATOM 889 O O . ALA A 1 108 ? -0.747 4.825 30.536 1.00 82.56 108 ALA A O 1
ATOM 890 N N . SER A 1 109 ? -2.073 4.614 28.751 1.00 68.25 109 SER A N 1
ATOM 891 C CA . SER A 1 109 ? -2.884 5.795 29.025 1.00 68.25 109 SER A CA 1
ATOM 892 C C . SER A 1 109 ? -4.362 5.500 28.786 1.00 68.25 109 SER A C 1
ATOM 894 O O . SER A 1 109 ? -4.959 5.927 27.796 1.00 68.25 109 SER A O 1
ATOM 896 N N . ALA A 1 110 ? -4.965 4.792 29.742 1.00 59.25 110 ALA A N 1
ATOM 897 C CA . ALA A 1 110 ? -6.381 4.423 29.728 1.00 59.25 110 ALA A CA 1
ATOM 898 C C . ALA A 1 110 ? -7.358 5.626 29.674 1.00 59.25 110 ALA A C 1
ATOM 900 O O . ALA A 1 110 ? -8.546 5.425 29.445 1.00 59.25 110 ALA A O 1
ATOM 901 N N . PHE A 1 111 ? -6.873 6.868 29.839 1.00 51.66 111 PHE A N 1
ATOM 902 C CA . PHE A 1 111 ? -7.687 8.094 29.877 1.00 51.66 111 PHE A CA 1
ATOM 903 C C . PHE A 1 111 ? -7.259 9.198 28.895 1.00 51.66 111 PHE A C 1
ATOM 905 O O . PHE A 1 111 ? -7.857 10.274 28.902 1.00 51.66 111 PHE A O 1
ATOM 912 N N . ALA A 1 112 ? -6.249 8.992 28.040 1.00 53.88 112 ALA A N 1
ATOM 913 C CA . ALA A 1 112 ? -5.879 10.032 27.079 1.00 53.88 112 ALA A CA 1
ATOM 914 C C . ALA A 1 112 ? -6.879 10.088 25.924 1.00 53.88 112 ALA A C 1
ATOM 916 O O . ALA A 1 112 ? -6.884 9.207 25.058 1.00 53.88 112 ALA A O 1
ATOM 917 N N . GLU A 1 113 ? -7.638 11.184 25.909 1.00 52.78 113 GLU A N 1
ATOM 918 C CA . GLU A 1 113 ? -8.496 11.699 24.842 1.00 52.78 113 GLU A CA 1
ATOM 919 C C . GLU A 1 113 ? -8.156 11.091 23.469 1.00 52.78 113 GLU A C 1
ATOM 921 O O . GLU A 1 113 ? -6.998 11.105 23.008 1.00 52.78 113 GLU A O 1
ATOM 926 N N . GLN A 1 114 ? -9.167 10.474 22.850 1.00 56.28 114 GLN A N 1
ATOM 927 C CA . GLN A 1 114 ? -9.080 9.829 21.544 1.00 56.28 114 GLN A CA 1
ATOM 928 C C . GLN A 1 114 ? -8.658 10.864 20.500 1.00 56.28 114 GLN A C 1
ATOM 930 O O . GLN A 1 114 ? -9.481 11.532 19.881 1.00 56.28 114 GLN A O 1
ATOM 935 N N . LYS A 1 115 ? -7.340 11.004 20.312 1.00 57.12 115 LYS A N 1
ATOM 936 C CA . LYS A 1 115 ? -6.773 11.791 19.219 1.00 57.12 115 LYS A CA 1
ATOM 937 C C . LYS A 1 115 ? -7.442 11.347 17.922 1.00 57.12 115 LYS A C 1
ATOM 939 O O . LYS A 1 115 ? -7.620 10.149 17.687 1.00 57.12 115 LYS A O 1
ATOM 944 N N . SER A 1 116 ? -7.850 12.331 17.128 1.00 68.00 116 SER A N 1
ATOM 945 C CA . SER A 1 116 ? -8.665 12.125 15.939 1.00 68.00 116 SER A CA 1
ATOM 946 C C . SER A 1 116 ? -8.026 11.088 15.011 1.00 68.00 116 SER A C 1
ATOM 948 O O . SER A 1 116 ? -6.822 11.120 14.744 1.00 68.00 116 SER A O 1
ATOM 950 N N . LEU A 1 117 ? -8.851 10.171 14.492 1.00 74.31 117 LEU A N 1
ATOM 951 C CA . LEU A 1 117 ? -8.454 9.160 13.501 1.00 74.31 117 LEU A CA 1
ATOM 952 C C . LEU A 1 117 ? -7.664 9.770 12.334 1.00 74.31 117 LEU A C 1
ATOM 954 O O . LEU A 1 117 ? -6.759 9.138 11.799 1.00 74.31 117 LEU A O 1
ATOM 958 N N . LEU A 1 118 ? -7.968 11.022 11.989 1.00 78.69 118 LEU A N 1
ATOM 959 C CA . LEU A 1 118 ? -7.312 11.791 10.937 1.00 78.69 118 LEU A CA 1
ATOM 960 C C . LEU A 1 118 ? -5.789 11.870 11.094 1.00 78.69 118 LEU A C 1
ATOM 962 O O . LEU A 1 118 ? -5.085 11.744 10.097 1.00 78.69 118 LEU A O 1
ATOM 966 N N . ILE A 1 119 ? -5.260 12.010 12.315 1.00 83.94 119 ILE A N 1
ATOM 967 C CA . ILE A 1 119 ? -3.804 12.087 12.527 1.00 83.94 119 ILE A CA 1
ATOM 968 C C . ILE A 1 119 ? -3.137 10.770 12.115 1.00 83.94 119 ILE A C 1
ATOM 970 O O . ILE A 1 119 ? -2.110 10.785 11.441 1.00 83.94 119 ILE A O 1
ATOM 974 N N . PHE A 1 120 ? -3.745 9.631 12.456 1.00 85.00 120 PHE A N 1
ATOM 975 C CA . PHE A 1 120 ? -3.232 8.320 12.059 1.00 85.00 120 PHE A CA 1
ATOM 976 C C . PHE A 1 120 ? -3.274 8.123 10.541 1.00 85.00 120 PHE A C 1
ATOM 978 O O . PHE A 1 120 ? -2.315 7.603 9.981 1.00 85.00 120 PHE A O 1
ATOM 985 N N . TYR A 1 121 ? -4.321 8.597 9.858 1.00 85.31 121 TYR A N 1
ATOM 986 C CA . TYR A 1 121 ? -4.382 8.559 8.390 1.00 85.31 121 TYR A CA 1
ATOM 987 C C . TYR A 1 121 ? -3.307 9.433 7.731 1.00 85.31 121 TYR A C 1
ATOM 989 O O . TYR A 1 121 ? -2.685 8.999 6.760 1.00 85.31 121 TYR A O 1
ATOM 997 N N . ILE A 1 122 ? -3.052 10.632 8.266 1.00 87.44 122 ILE A N 1
ATOM 998 C CA . ILE A 1 122 ? -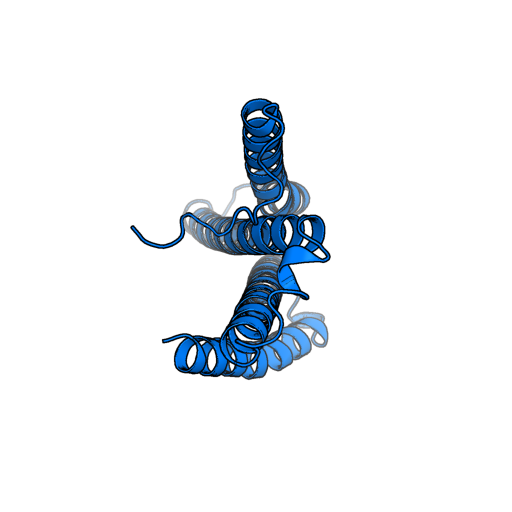1.999 11.529 7.764 1.00 87.44 122 ILE A CA 1
ATOM 999 C C . ILE A 1 122 ? -0.619 10.892 7.952 1.00 87.44 122 ILE A C 1
ATOM 1001 O O . ILE A 1 122 ? 0.204 10.937 7.042 1.00 87.44 122 ILE A O 1
ATOM 1005 N N . VAL A 1 123 ? -0.359 10.262 9.097 1.00 88.62 123 VAL A N 1
ATOM 1006 C CA . VAL A 1 123 ? 0.925 9.591 9.345 1.00 88.62 123 VAL A CA 1
ATOM 1007 C C . VAL A 1 123 ? 1.070 8.339 8.474 1.00 88.62 123 VAL A C 1
ATOM 1009 O O . VAL A 1 123 ? 2.103 8.174 7.829 1.00 88.62 123 VAL A O 1
ATOM 1012 N N . GLY A 1 124 ? 0.036 7.498 8.404 1.00 88.38 124 GLY A N 1
ATOM 1013 C CA . GLY A 1 124 ? 0.062 6.223 7.684 1.00 88.38 124 GLY A CA 1
ATOM 1014 C C . GLY A 1 124 ? 0.202 6.363 6.166 1.00 88.38 124 GLY A C 1
ATOM 1015 O O . GLY A 1 124 ? 0.956 5.613 5.552 1.00 88.38 124 GLY A O 1
ATOM 1016 N N . TRP A 1 125 ? -0.474 7.337 5.547 1.00 89.19 125 TRP A N 1
ATOM 1017 C CA . TRP A 1 125 ? -0.394 7.560 4.093 1.00 89.19 125 TRP A CA 1
ATOM 1018 C C . TRP A 1 125 ? 0.543 8.704 3.698 1.00 89.19 125 TRP A C 1
ATOM 1020 O O . TRP A 1 125 ? 1.222 8.621 2.672 1.00 89.19 125 TRP A O 1
ATOM 1030 N N . GLY A 1 126 ? 0.585 9.773 4.496 1.00 89.38 126 GLY A N 1
ATOM 1031 C CA . GLY A 1 126 ? 1.304 11.004 4.169 1.00 89.38 126 GLY A CA 1
ATOM 1032 C C . GLY A 1 126 ? 2.809 10.917 4.404 1.00 89.38 126 GLY A C 1
ATOM 1033 O O . GLY A 1 126 ? 3.575 11.327 3.535 1.00 89.38 126 GLY A O 1
ATOM 1034 N N . CYS A 1 127 ? 3.263 10.339 5.521 1.00 89.50 127 CYS A N 1
ATOM 1035 C CA . CYS A 1 127 ? 4.702 10.216 5.798 1.00 89.50 127 CYS A CA 1
ATOM 1036 C C . CYS A 1 127 ? 5.441 9.380 4.724 1.00 89.50 127 CYS A C 1
ATOM 1038 O O . CYS A 1 127 ? 6.435 9.865 4.172 1.00 89.50 127 CYS A O 1
ATOM 1040 N N . PRO A 1 128 ? 4.928 8.202 4.308 1.00 89.69 128 PRO A N 1
ATOM 1041 C CA . PRO A 1 128 ? 5.478 7.463 3.170 1.00 89.69 128 PRO A CA 1
ATOM 1042 C C . PRO A 1 128 ? 5.497 8.266 1.867 1.00 89.69 128 PRO A C 1
ATOM 1044 O O . PRO A 1 128 ? 6.463 8.177 1.110 1.00 89.69 128 PRO A O 1
ATOM 1047 N N . ALA A 1 129 ? 4.462 9.073 1.607 1.00 89.44 129 ALA A N 1
ATOM 1048 C CA . ALA A 1 129 ? 4.361 9.856 0.375 1.00 89.44 129 ALA A CA 1
ATOM 1049 C C . ALA A 1 129 ? 5.445 10.936 0.314 1.00 89.44 129 ALA A C 1
ATOM 1051 O O . ALA A 1 129 ? 6.070 11.119 -0.729 1.00 89.44 129 ALA A O 1
ATOM 1052 N N . ILE A 1 130 ? 5.708 11.603 1.441 1.00 89.94 130 ILE A N 1
ATOM 1053 C CA . ILE A 1 130 ? 6.763 12.615 1.566 1.00 89.94 130 ILE A CA 1
ATOM 1054 C C . ILE A 1 130 ? 8.141 11.979 1.373 1.00 89.94 130 ILE A C 1
ATOM 1056 O O . ILE A 1 130 ? 8.962 12.488 0.614 1.00 89.94 130 ILE A O 1
ATOM 1060 N N . PHE A 1 131 ? 8.408 10.844 2.021 1.00 88.94 131 PHE A N 1
ATOM 1061 C CA . PHE A 1 131 ? 9.709 10.192 1.888 1.00 88.94 131 PHE A CA 1
ATOM 1062 C C . PHE A 1 131 ? 9.970 9.728 0.449 1.00 88.94 131 PHE A C 1
ATOM 1064 O O . PHE A 1 131 ? 11.058 9.930 -0.100 1.00 88.94 131 PHE A O 1
ATOM 1071 N N . VAL A 1 132 ? 8.959 9.135 -0.188 1.00 87.94 132 VAL A N 1
ATOM 1072 C CA . VAL A 1 132 ? 9.080 8.669 -1.570 1.00 87.94 132 VAL A CA 1
ATOM 1073 C C . VAL A 1 132 ? 9.222 9.834 -2.538 1.00 87.94 132 VAL A C 1
ATOM 1075 O O . VAL A 1 132 ? 10.100 9.757 -3.398 1.00 87.94 132 VAL A O 1
ATOM 1078 N N . SER A 1 133 ? 8.453 10.915 -2.382 1.00 85.75 133 SER A N 1
ATOM 1079 C CA . SER A 1 133 ? 8.561 12.094 -3.247 1.00 85.75 133 SER A CA 1
ATOM 1080 C C . SER A 1 133 ? 9.935 12.752 -3.138 1.00 85.75 133 SER A C 1
ATOM 1082 O O . SER A 1 133 ? 10.554 13.012 -4.167 1.00 85.75 133 SER A O 1
ATOM 1084 N N . ILE A 1 134 ? 10.481 12.905 -1.927 1.00 88.56 134 ILE A N 1
ATOM 1085 C CA . ILE A 1 134 ? 11.855 13.386 -1.721 1.00 88.56 134 ILE A CA 1
ATOM 1086 C C . ILE A 1 134 ? 12.848 12.460 -2.426 1.00 88.56 134 ILE A C 1
ATOM 1088 O O . ILE A 1 134 ? 13.727 12.928 -3.148 1.00 88.56 134 ILE A O 1
ATOM 1092 N N . SER A 1 135 ? 12.699 11.141 -2.271 1.00 84.19 135 SER A N 1
ATOM 1093 C CA . SER A 1 135 ? 13.600 10.182 -2.917 1.00 84.19 135 SER A CA 1
ATOM 1094 C C . SER A 1 135 ? 13.513 10.220 -4.448 1.00 84.19 135 SER A C 1
ATOM 1096 O O . SER A 1 135 ? 14.534 10.074 -5.118 1.00 84.19 135 SER A O 1
ATOM 1098 N N . ALA A 1 136 ? 12.318 10.448 -4.998 1.00 81.12 136 ALA A N 1
ATOM 1099 C CA . ALA A 1 136 ? 12.082 10.561 -6.430 1.00 81.12 136 ALA A CA 1
ATOM 1100 C C . ALA A 1 136 ? 12.657 11.870 -6.983 1.00 81.12 136 ALA A C 1
ATOM 1102 O O . ALA A 1 136 ? 13.328 11.842 -8.009 1.00 81.12 136 ALA A O 1
ATOM 1103 N N . ILE A 1 137 ? 12.476 12.991 -6.276 1.00 83.50 137 ILE A N 1
ATOM 1104 C CA . ILE A 1 137 ? 13.048 14.295 -6.642 1.00 83.50 137 ILE A CA 1
ATOM 1105 C C . ILE A 1 137 ? 14.574 14.238 -6.587 1.00 83.50 137 ILE A C 1
ATOM 1107 O O . ILE A 1 137 ? 15.229 14.646 -7.538 1.00 83.50 137 ILE A O 1
ATOM 1111 N N . LEU A 1 138 ? 15.159 13.680 -5.523 1.00 83.25 138 LEU A N 1
ATOM 1112 C CA . LEU A 1 138 ? 16.614 13.525 -5.415 1.00 83.25 138 LEU A CA 1
ATOM 1113 C C . LEU A 1 138 ? 17.183 12.684 -6.560 1.00 83.25 138 LEU A C 1
ATOM 1115 O O . LEU A 1 138 ? 18.241 13.015 -7.090 1.00 83.25 138 LEU A O 1
ATOM 1119 N N . ARG A 1 139 ? 16.484 11.613 -6.954 1.00 76.06 139 ARG A N 1
ATOM 1120 C CA . ARG A 1 139 ? 16.871 10.801 -8.113 1.00 76.06 139 ARG A CA 1
ATOM 1121 C C . ARG A 1 139 ? 16.701 11.567 -9.419 1.00 76.06 139 ARG A C 1
ATOM 1123 O O . ARG A 1 139 ? 17.618 11.539 -10.220 1.00 76.06 139 ARG A O 1
ATOM 1130 N N . ALA A 1 140 ? 15.609 12.304 -9.604 1.00 73.25 140 ALA A N 1
ATOM 1131 C CA . ALA A 1 140 ? 15.380 13.120 -10.796 1.00 73.25 140 ALA A CA 1
ATOM 1132 C C . ALA A 1 140 ? 16.415 14.248 -10.955 1.00 73.25 140 ALA A C 1
ATOM 1134 O O . ALA A 1 140 ? 16.890 14.488 -12.057 1.00 73.25 140 ALA A O 1
ATOM 1135 N N . VAL A 1 141 ? 16.806 14.905 -9.858 1.00 75.62 141 VAL A N 1
ATOM 1136 C CA . VAL A 1 141 ? 17.824 15.970 -9.857 1.00 75.62 141 VAL A CA 1
ATOM 1137 C C . VAL A 1 141 ? 19.219 15.405 -10.135 1.00 75.62 141 VAL A C 1
ATOM 1139 O O . VAL A 1 141 ? 19.985 16.013 -10.876 1.00 75.62 141 VAL A O 1
ATOM 1142 N N . ARG A 1 142 ? 19.557 14.233 -9.579 1.00 68.12 142 ARG A N 1
ATOM 1143 C CA . ARG A 1 142 ? 20.834 13.552 -9.868 1.00 68.12 142 ARG A CA 1
ATOM 1144 C C . ARG A 1 142 ? 20.882 12.953 -11.278 1.00 68.12 142 ARG A C 1
ATOM 1146 O O . ARG A 1 142 ? 21.949 12.937 -11.874 1.00 68.12 142 ARG A O 1
ATOM 1153 N N . ALA A 1 143 ? 19.738 12.529 -11.815 1.00 59.56 143 ALA A N 1
ATOM 1154 C CA . ALA A 1 143 ? 19.569 11.989 -13.166 1.00 59.56 143 ALA A CA 1
ATOM 1155 C C . ALA A 1 143 ? 19.537 13.065 -14.272 1.00 59.56 143 ALA A C 1
ATOM 1157 O O . ALA A 1 143 ? 19.200 12.766 -15.412 1.00 59.56 143 ALA A O 1
ATOM 1158 N N . GLY A 1 144 ? 19.892 14.321 -13.974 1.00 52.62 144 GLY A N 1
ATOM 1159 C CA . GLY A 1 144 ? 20.023 15.398 -14.965 1.00 52.62 144 GLY A CA 1
ATOM 1160 C C . GLY A 1 144 ? 21.146 15.206 -16.002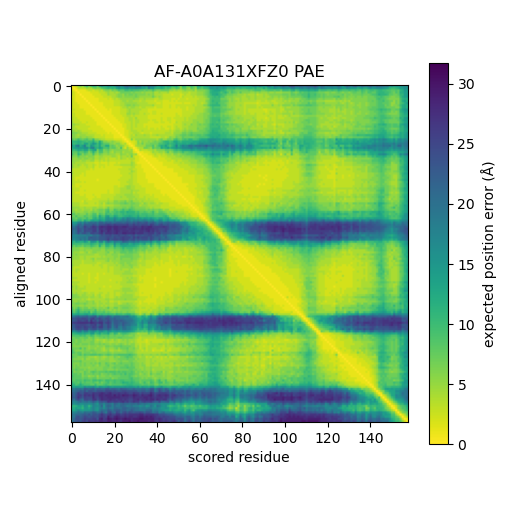 1.00 52.62 144 GLY A C 1
ATOM 1161 O O . GLY A 1 144 ? 21.395 16.127 -16.776 1.00 52.62 144 GLY A O 1
ATOM 1162 N N . HIS A 1 145 ? 21.819 14.047 -16.035 1.00 45.22 145 HIS A N 1
ATOM 1163 C CA . HIS A 1 145 ? 22.747 13.658 -17.099 1.00 45.22 145 HIS A CA 1
ATOM 1164 C C . HIS A 1 145 ? 22.038 12.776 -18.153 1.00 45.22 145 HIS A C 1
ATOM 1166 O O . HIS A 1 145 ? 21.263 11.897 -17.781 1.00 45.22 145 HIS A O 1
ATOM 1172 N N . PRO A 1 146 ? 22.293 12.960 -19.465 1.00 46.03 146 PRO A N 1
ATOM 1173 C CA . PRO A 1 146 ? 21.427 12.473 -20.552 1.00 46.03 146 PRO A CA 1
ATOM 1174 C C . PRO A 1 146 ? 21.447 10.955 -20.817 1.00 46.03 146 PRO A C 1
ATOM 1176 O O . PRO A 1 146 ? 20.872 10.522 -21.811 1.00 46.03 146 PRO A O 1
ATOM 1179 N N . GLU A 1 147 ? 22.092 10.148 -19.971 1.00 46.53 147 GLU A N 1
ATOM 1180 C CA . GLU A 1 147 ? 22.271 8.702 -20.198 1.00 46.53 147 GLU A CA 1
ATOM 1181 C C . GLU A 1 147 ? 21.298 7.809 -19.399 1.00 46.53 147 GLU A C 1
ATOM 1183 O O . GLU A 1 147 ? 21.225 6.606 -19.638 1.00 46.53 147 GLU A O 1
ATOM 1188 N N . ASP A 1 148 ? 20.450 8.378 -18.533 1.00 52.09 148 ASP A N 1
ATOM 1189 C CA . ASP A 1 148 ? 19.503 7.648 -17.661 1.00 52.09 148 ASP A CA 1
ATOM 1190 C C . ASP A 1 148 ? 18.205 7.195 -18.378 1.00 52.09 148 ASP A C 1
ATOM 1192 O O . ASP A 1 148 ? 17.074 7.309 -17.875 1.00 52.09 148 ASP A O 1
ATOM 1196 N N . SER A 1 149 ? 18.369 6.641 -19.579 1.00 53.12 149 SER A N 1
ATOM 1197 C CA . SER A 1 149 ? 17.347 5.823 -20.248 1.00 53.12 149 SER A CA 1
ATOM 1198 C C . SER A 1 149 ? 17.138 4.468 -19.555 1.00 53.12 149 SER A C 1
ATOM 1200 O O . SER A 1 149 ? 16.130 3.812 -19.804 1.00 53.12 149 SER A O 1
ATOM 1202 N N . SER A 1 150 ? 18.018 4.096 -18.621 1.00 58.91 150 SER A N 1
ATOM 1203 C CA . SER A 1 150 ? 17.928 2.849 -17.868 1.00 58.91 150 SER A CA 1
ATOM 1204 C C . SER A 1 150 ? 16.938 2.883 -16.697 1.00 58.91 150 SER A C 1
ATOM 1206 O O . SER A 1 150 ? 16.557 3.917 -16.129 1.00 58.91 150 SER A O 1
ATOM 1208 N N . CYS A 1 151 ? 16.472 1.686 -16.370 1.00 65.94 151 CYS A N 1
ATOM 1209 C CA . CYS A 1 151 ? 15.523 1.368 -15.321 1.00 65.94 151 CYS A CA 1
ATOM 1210 C C . CYS A 1 151 ? 16.165 1.608 -13.937 1.00 65.94 151 CYS A C 1
ATOM 1212 O O . CYS A 1 151 ? 17.262 1.149 -13.659 1.00 65.94 151 CYS A O 1
ATOM 1214 N N . TRP A 1 152 ? 15.486 2.296 -13.003 1.00 66.56 152 TRP A N 1
ATOM 1215 C CA . TRP A 1 152 ? 16.028 2.564 -11.647 1.00 66.56 152 TRP A CA 1
ATOM 1216 C C . TRP A 1 152 ? 16.168 1.315 -10.749 1.00 66.56 152 TRP A C 1
ATOM 1218 O O . TRP A 1 152 ? 16.424 1.442 -9.546 1.00 66.56 152 TRP A O 1
ATOM 1228 N N . MET A 1 153 ? 15.967 0.133 -11.331 1.00 60.94 153 MET A N 1
ATOM 1229 C CA . MET A 1 153 ? 16.104 -1.179 -10.708 1.00 60.94 153 MET A CA 1
ATOM 1230 C C . MET A 1 153 ? 17.538 -1.726 -10.782 1.00 60.94 153 MET A C 1
ATOM 1232 O O . MET A 1 153 ? 17.820 -2.688 -10.078 1.00 60.94 153 MET A O 1
ATOM 1236 N N . ASP A 1 154 ? 18.451 -1.068 -11.508 1.00 52.09 154 ASP A N 1
ATOM 1237 C CA . ASP A 1 154 ? 19.837 -1.519 -11.753 1.00 52.09 154 ASP A CA 1
ATOM 1238 C C . ASP A 1 154 ? 20.751 -1.581 -10.504 1.00 52.09 154 ASP A C 1
ATOM 1240 O O . ASP A 1 154 ? 21.940 -1.842 -10.617 1.00 52.09 154 ASP A O 1
ATOM 1244 N N . ASN A 1 155 ? 20.231 -1.349 -9.293 1.00 45.78 155 ASN A N 1
ATOM 1245 C CA . ASN A 1 155 ? 20.998 -1.424 -8.041 1.00 45.78 155 ASN A CA 1
ATOM 1246 C C . ASN A 1 155 ? 20.246 -2.204 -6.944 1.00 45.78 155 ASN A C 1
ATOM 1248 O O . ASN A 1 155 ? 20.139 -1.739 -5.807 1.00 45.78 155 ASN A O 1
ATOM 1252 N N . VAL A 1 156 ? 19.663 -3.358 -7.283 1.00 46.28 156 VAL A N 1
ATOM 1253 C CA . VAL A 1 156 ? 19.154 -4.337 -6.298 1.00 46.28 156 VAL A CA 1
ATOM 1254 C C . VAL A 1 156 ? 19.989 -5.623 -6.352 1.00 46.28 156 VAL A C 1
ATOM 1256 O O . VAL A 1 156 ? 19.459 -6.723 -6.308 1.00 46.28 156 VAL A O 1
ATOM 1259 N N . GLU A 1 157 ? 21.309 -5.485 -6.433 1.00 37.31 157 GLU A N 1
ATOM 1260 C CA . GLU A 1 157 ? 22.254 -6.518 -6.004 1.00 37.31 157 GLU A CA 1
ATOM 1261 C C . GLU A 1 157 ? 23.339 -5.821 -5.178 1.00 37.31 157 GLU A C 1
ATOM 1263 O O . GLU A 1 157 ? 24.062 -4.957 -5.673 1.00 37.31 157 GLU A O 1
ATOM 1268 N N . GLY A 1 158 ? 23.364 -6.133 -3.884 1.00 29.77 158 GLY A N 1
ATOM 1269 C CA . GLY A 1 158 ? 24.226 -5.532 -2.869 1.00 29.77 158 GLY A CA 1
ATOM 1270 C C . GLY A 1 158 ? 23.724 -5.871 -1.480 1.00 29.77 158 GLY A C 1
ATOM 1271 O O . GLY A 1 158 ? 22.937 -5.062 -0.941 1.00 29.77 158 GLY A O 1
#

Solvent-accessible surface area (backbone atoms only — not comparable to full-atom values): 8781 Å² total; per-residue (Å²): 116,63,68,61,52,45,54,52,39,50,54,51,42,66,58,47,52,57,54,51,49,52,60,64,69,42,66,92,61,62,42,75,69,48,53,45,51,48,52,26,54,51,28,43,43,54,23,36,53,39,49,46,53,53,53,52,53,52,52,56,51,68,75,32,76,92,51,87,47,71,66,70,69,38,29,66,56,48,42,48,53,53,53,49,34,52,34,27,48,41,24,26,51,35,26,50,48,51,46,52,52,50,54,50,44,52,70,78,38,82,78,66,75,83,70,59,69,63,58,57,52,45,49,23,55,45,51,30,49,52,55,46,50,52,54,49,50,55,48,55,64,69,50,73,51,98,75,68,69,62,48,81,66,84,76,81,78,135

Organism: NCBI:txid257692

Sequence (158 aa):
MTIFSIVLHSLSVVVLVPAIVIFSVYKQLQVHRISLHKNFCVAMVLYDISVILVDSVFILDHVNEEKNIRVNQNPNLCKVLYTLSRYFRLCQYAWMFCEGFYLHKLIASAFAEQKSLLIFYIVGWGCPAIFVSISAILRAVRAGHPEDSSCWMDNVEG

Radius of gyration: 19.26 Å; Cα contacts (8 Å, |Δi|>4): 106; chains: 1; bounding box: 45×35×58 Å

pLDDT: mean 79.06, std 15.5, range [29.77, 95.69]

Foldseek 3Di:
DLVVLLVVLVVLLVVLVVVLVVLVPPPVNPDLLSVLVSQLSVLSNQLSVLSNVVSVVVVVCVVPPVPPPPCLVCLVVLQCSVLSNQLSVQLNVQSVVLSVVVVVCCVVPVPPDDDDSVVSVCRSNVVSVVVSVVVSVVCVVVPPDPPPSHRPVVPPPD

Secondary structure (DSSP, 8-state):
-HHHHHHHHHHHHHHHHHHHHHHHH-GGG--HHHHHHHHHHHHHHHHHHHHHHHHHHHHHHHHTTT-TTHHHH-HHHHHHHHHHHHHHHHHHHHHHHHHHHHHHHHHH-TTS----HHHHHIIIIIHHHHHHHHHHHHHHHHT-STTTTS-TTTT---

InterPro domains:
  IPR000832 GPCR, family 2, secretin-like [PF00002] (2-155)
  IPR000832 GPCR, family 2, secretin-like [PR00249] (3-27)
  IPR000832 GPCR, family 2, secretin-like [PR00249] (35-59)
  IPR000832 GPCR, family 2, secretin-like [PR00249] (80-103)
  IPR000832 GPCR, family 2, secretin-like [PR00249] (117-142)
  IPR017981 GPCR, family 2-like, 7TM [PS50261] (1-158)
  IPR050332 G-protein coupled receptor 2 [PTHR45620] (3-155)